Protein AF-D2Z3T3-F1 (afdb_monomer_lite)

Organism: NCBI:txid469381

Radius of gyration: 17.33 Å; chains: 1; bounding box: 41×31×50 Å

Secondary structure (DSSP, 8-state):
--HHHHHHHHHHHHHHHSTTHHHHHTTSSPPPPHHHHHHHHHHHHHHHHT-S--TT--------HHHHHHHHHHHHHHHHHHHHH-HHHHHHHHHHHHHHTHHHHHHHHHHHHH--SS--BTTB-HHHHHHHHHTS-HHHHHHHHHHHHHHHHHHHHH-HHHHT--

Structure (mmCIF, N/CA/C/O backbone):
data_AF-D2Z3T3-F1
#
_entry.id   AF-D2Z3T3-F1
#
loop_
_atom_site.group_PDB
_atom_site.id
_atom_site.type_symbol
_atom_site.label_atom_id
_atom_site.label_alt_id
_atom_site.label_comp_id
_atom_site.label_asym_id
_atom_site.label_entity_id
_atom_site.label_seq_id
_atom_site.pdbx_PDB_ins_code
_atom_site.Cartn_x
_atom_site.Cartn_y
_atom_site.Cartn_z
_atom_site.occupancy
_atom_site.B_iso_or_equiv
_atom_site.auth_seq_id
_atom_site.auth_comp_id
_atom_site.auth_asym_id
_atom_site.auth_atom_id
_atom_site.pdbx_PDB_model_num
ATOM 1 N N . MET A 1 1 ? -1.371 15.552 -8.470 1.00 63.34 1 MET A N 1
ATOM 2 C CA . MET A 1 1 ? -1.087 14.408 -7.585 1.00 63.34 1 MET A CA 1
ATOM 3 C C . MET A 1 1 ? 0.366 14.506 -7.157 1.00 63.34 1 MET A C 1
ATOM 5 O O . MET A 1 1 ? 1.229 14.479 -8.038 1.00 63.34 1 MET A O 1
ATOM 9 N N . ASP A 1 2 ? 0.609 14.723 -5.861 1.00 87.56 2 ASP A N 1
ATOM 10 C CA . ASP A 1 2 ? 1.958 14.786 -5.263 1.00 87.56 2 ASP A CA 1
ATOM 11 C C . ASP A 1 2 ? 2.680 13.436 -5.441 1.00 87.56 2 ASP A C 1
ATOM 13 O O . ASP A 1 2 ? 2.047 12.396 -5.616 1.00 87.56 2 ASP A O 1
ATOM 17 N N . GLN A 1 3 ? 4.011 13.433 -5.389 1.00 88.50 3 GLN A N 1
ATOM 18 C CA . GLN A 1 3 ? 4.831 12.218 -5.477 1.00 88.50 3 GLN A CA 1
ATOM 19 C C . GLN A 1 3 ? 4.478 11.208 -4.378 1.00 88.50 3 GLN A C 1
ATOM 21 O O . GLN A 1 3 ? 4.449 10.008 -4.630 1.00 88.50 3 GLN A O 1
ATOM 26 N N . VAL A 1 4 ? 4.122 11.693 -3.185 1.00 90.88 4 VAL A N 1
ATOM 27 C CA . VAL A 1 4 ? 3.628 10.850 -2.087 1.00 90.88 4 VAL A CA 1
ATOM 28 C C . VAL A 1 4 ? 2.343 10.126 -2.475 1.00 90.88 4 VAL A C 1
ATOM 30 O O . VAL A 1 4 ? 2.242 8.922 -2.287 1.00 90.88 4 VAL A O 1
ATOM 33 N N . GLU A 1 5 ? 1.370 10.838 -3.041 1.00 90.31 5 GLU A N 1
ATOM 34 C CA . GLU A 1 5 ? 0.091 10.247 -3.451 1.00 90.31 5 GLU A CA 1
ATOM 35 C C . GLU A 1 5 ? 0.287 9.233 -4.585 1.00 90.31 5 GLU A C 1
ATOM 37 O O . GLU A 1 5 ? -0.362 8.188 -4.604 1.00 90.31 5 GLU A O 1
ATOM 42 N N . ARG A 1 6 ? 1.215 9.514 -5.512 1.00 90.19 6 ARG A N 1
ATOM 43 C CA . ARG A 1 6 ? 1.593 8.583 -6.585 1.00 90.19 6 ARG A CA 1
ATOM 44 C C . ARG A 1 6 ? 2.186 7.293 -6.023 1.00 90.19 6 ARG A C 1
ATOM 46 O O . ARG A 1 6 ? 1.742 6.214 -6.405 1.00 90.19 6 ARG A O 1
ATOM 53 N N . LEU A 1 7 ? 3.136 7.398 -5.092 1.00 93.25 7 LEU A N 1
ATOM 54 C CA . LEU A 1 7 ? 3.765 6.233 -4.471 1.00 93.25 7 LEU A CA 1
ATOM 55 C C . LEU A 1 7 ? 2.774 5.442 -3.614 1.00 93.25 7 LEU A C 1
ATOM 57 O O . LEU A 1 7 ? 2.719 4.221 -3.713 1.00 93.25 7 LEU A O 1
ATOM 61 N N . ALA A 1 8 ? 1.949 6.128 -2.824 1.00 93.50 8 ALA A N 1
ATOM 62 C CA . ALA A 1 8 ? 0.906 5.490 -2.027 1.00 93.50 8 ALA A CA 1
ATOM 63 C C . ALA A 1 8 ? -0.068 4.708 -2.914 1.00 93.50 8 ALA A C 1
ATOM 65 O O . ALA A 1 8 ? -0.432 3.581 -2.591 1.00 93.50 8 ALA A O 1
ATOM 66 N N . ARG A 1 9 ? -0.429 5.265 -4.076 1.00 90.56 9 ARG A N 1
ATOM 67 C CA . ARG A 1 9 ? -1.265 4.578 -5.060 1.00 90.56 9 ARG A CA 1
ATOM 68 C C . ARG A 1 9 ? -0.568 3.365 -5.678 1.00 90.56 9 ARG A C 1
ATOM 70 O O . ARG A 1 9 ? -1.230 2.357 -5.896 1.00 90.56 9 ARG A O 1
ATOM 77 N N . ALA A 1 10 ? 0.733 3.440 -5.953 1.00 91.50 10 ALA A N 1
ATOM 78 C CA . ALA A 1 10 ? 1.501 2.292 -6.437 1.00 91.50 10 ALA A CA 1
ATOM 79 C C . ALA A 1 10 ? 1.546 1.162 -5.392 1.00 91.50 10 ALA A C 1
ATOM 81 O O . ALA A 1 10 ? 1.274 0.011 -5.724 1.00 91.50 10 ALA A O 1
ATOM 82 N N . ILE A 1 11 ? 1.793 1.501 -4.121 1.00 93.88 11 ILE A N 1
ATOM 83 C CA . ILE A 1 11 ? 1.743 0.561 -2.989 1.00 93.88 11 ILE A CA 1
ATOM 84 C C . ILE A 1 11 ? 0.346 -0.052 -2.860 1.00 93.88 11 ILE A C 1
ATOM 86 O O . ILE A 1 11 ? 0.218 -1.259 -2.680 1.00 93.88 11 ILE A O 1
ATOM 90 N N . ASP A 1 12 ? -0.703 0.755 -2.999 1.00 91.00 12 ASP A N 1
ATOM 91 C CA . ASP A 1 12 ? -2.086 0.283 -2.955 1.00 91.00 12 ASP A CA 1
ATOM 92 C C . ASP A 1 12 ? -2.406 -0.734 -4.044 1.00 91.00 12 ASP A C 1
ATOM 94 O O . ASP A 1 12 ? -3.021 -1.767 -3.787 1.00 91.00 12 ASP A O 1
ATOM 98 N N . ILE A 1 13 ? -1.982 -0.438 -5.269 1.00 88.62 13 ILE A N 1
ATOM 99 C CA . ILE A 1 13 ? -2.167 -1.330 -6.409 1.00 88.62 13 IL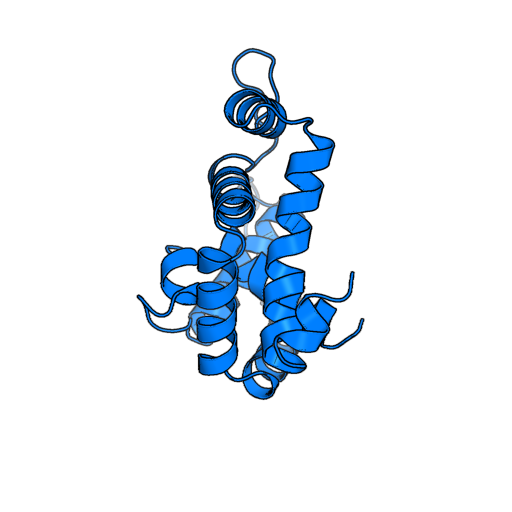E A CA 1
ATOM 100 C C . ILE A 1 13 ? -1.391 -2.635 -6.186 1.00 88.62 13 ILE A C 1
ATOM 102 O O . ILE A 1 13 ? -1.932 -3.713 -6.435 1.00 88.62 13 ILE A O 1
ATOM 106 N N . LEU A 1 14 ? -0.167 -2.551 -5.660 1.00 91.12 14 LEU A N 1
ATOM 107 C CA . LEU A 1 14 ? 0.629 -3.723 -5.311 1.00 91.12 14 LEU A CA 1
ATOM 108 C C . LEU A 1 14 ? -0.110 -4.620 -4.311 1.00 91.12 14 LEU A C 1
ATOM 110 O O . LEU A 1 14 ? -0.288 -5.804 -4.578 1.00 91.12 14 LEU A O 1
ATOM 114 N N . VAL A 1 15 ? -0.576 -4.073 -3.184 1.00 91.19 15 VAL A N 1
ATOM 115 C CA . VAL A 1 15 ? -1.211 -4.890 -2.132 1.00 91.19 15 VAL A CA 1
ATOM 116 C C . VAL A 1 15 ? -2.542 -5.496 -2.541 1.00 91.19 15 VAL A C 1
ATOM 118 O O . VAL A 1 15 ? -2.926 -6.533 -2.007 1.00 91.19 15 VAL A O 1
ATOM 121 N N . GLU A 1 16 ? -3.246 -4.867 -3.477 1.00 86.12 16 GLU A N 1
ATOM 122 C CA . GLU A 1 16 ? -4.561 -5.324 -3.914 1.00 86.12 16 GLU A CA 1
ATOM 123 C C . GLU A 1 16 ? -4.485 -6.408 -5.000 1.00 86.12 16 GLU A C 1
ATOM 125 O O . GLU A 1 16 ? -5.336 -7.297 -5.024 1.00 86.12 16 GLU A O 1
ATOM 130 N N . TYR A 1 17 ? -3.472 -6.369 -5.873 1.00 85.00 17 TYR A N 1
ATOM 131 C CA . TYR A 1 17 ? -3.423 -7.227 -7.066 1.00 85.00 17 TYR A CA 1
ATOM 132 C C . TYR A 1 17 ? -2.203 -8.155 -7.145 1.00 85.00 17 TYR A C 1
ATOM 134 O O . TYR A 1 17 ? -2.241 -9.110 -7.931 1.00 85.00 17 TYR A O 1
ATOM 142 N N . TYR A 1 18 ? -1.148 -7.928 -6.354 1.00 87.56 18 TYR A N 1
ATOM 143 C CA . TYR A 1 18 ? 0.049 -8.769 -6.380 1.00 87.56 18 TYR A CA 1
ATOM 144 C C . TYR A 1 18 ? 0.001 -9.895 -5.336 1.00 87.56 18 TYR A C 1
ATOM 146 O O . TYR A 1 18 ? -0.256 -9.643 -4.151 1.00 87.56 18 TYR A O 1
ATOM 154 N N . PRO A 1 19 ? 0.277 -11.153 -5.730 1.00 82.69 19 PRO A N 1
ATOM 155 C CA . PRO A 1 19 ? 0.462 -12.237 -4.776 1.00 82.69 19 PRO A CA 1
ATOM 156 C C . PRO A 1 19 ? 1.584 -11.908 -3.785 1.00 82.69 19 PRO A C 1
ATOM 158 O O . PRO A 1 19 ? 2.618 -11.373 -4.159 1.00 82.69 19 PRO A O 1
ATOM 161 N N . CYS A 1 20 ? 1.398 -12.239 -2.506 1.00 87.81 20 CYS A N 1
ATOM 162 C CA . CYS A 1 20 ? 2.430 -12.053 -1.475 1.00 87.81 20 CYS A CA 1
ATOM 163 C C . CYS A 1 20 ? 2.922 -10.600 -1.295 1.00 87.81 20 CYS A C 1
ATOM 165 O O . CYS A 1 20 ? 3.996 -10.383 -0.734 1.00 87.81 20 CYS A O 1
ATOM 167 N N . ALA A 1 21 ? 2.129 -9.600 -1.695 1.00 91.06 21 ALA A N 1
ATOM 168 C CA . ALA A 1 21 ? 2.506 -8.188 -1.634 1.00 91.06 21 ALA A CA 1
ATOM 169 C C . ALA A 1 21 ? 3.022 -7.714 -0.264 1.00 91.06 21 ALA A C 1
ATOM 171 O O . ALA A 1 21 ? 3.913 -6.873 -0.203 1.00 91.06 21 ALA A O 1
ATOM 172 N N . PHE A 1 22 ? 2.509 -8.259 0.846 1.00 93.62 22 PHE A N 1
ATOM 173 C CA . PHE A 1 22 ? 3.016 -7.914 2.178 1.00 93.62 22 PHE A CA 1
ATOM 174 C C . PHE A 1 22 ? 4.450 -8.389 2.404 1.00 93.62 22 PHE A C 1
ATOM 176 O O . PHE A 1 22 ? 5.245 -7.638 2.955 1.00 93.62 22 PHE A O 1
ATOM 183 N N . SER A 1 23 ? 4.798 -9.597 1.960 1.00 93.69 23 SER A N 1
ATOM 184 C CA . SER A 1 23 ? 6.170 -10.105 2.062 1.00 93.69 23 SER A CA 1
ATOM 185 C C . SER A 1 23 ? 7.122 -9.277 1.204 1.00 93.69 23 SER A C 1
ATOM 187 O O . SER A 1 23 ? 8.218 -8.946 1.643 1.00 93.69 23 SER A O 1
ATOM 189 N N . VAL A 1 24 ? 6.672 -8.845 0.028 1.00 94.94 24 VAL A N 1
ATOM 190 C CA . VAL A 1 24 ? 7.421 -7.943 -0.857 1.00 94.94 24 VAL A CA 1
ATOM 191 C C . VAL A 1 24 ? 7.637 -6.569 -0.217 1.00 94.94 24 VAL A C 1
ATOM 193 O O . VAL A 1 24 ? 8.768 -6.091 -0.150 1.00 94.94 24 VAL A O 1
ATOM 196 N N . LEU A 1 25 ? 6.585 -5.960 0.345 1.00 94.81 25 LEU A N 1
ATOM 197 C CA . LEU A 1 25 ? 6.691 -4.690 1.074 1.00 94.81 25 LEU A CA 1
ATOM 198 C C . LEU A 1 25 ? 7.599 -4.785 2.301 1.00 94.81 25 LEU A C 1
ATOM 200 O O . LEU A 1 25 ? 8.250 -3.811 2.653 1.00 94.81 25 LEU A O 1
ATOM 204 N N . LEU A 1 26 ? 7.656 -5.941 2.958 1.00 96.25 26 LEU A N 1
ATOM 205 C CA . LEU A 1 26 ? 8.512 -6.162 4.123 1.00 96.25 26 LEU A CA 1
ATOM 206 C C . LEU A 1 26 ? 9.934 -6.612 3.752 1.00 96.25 26 LEU A C 1
ATOM 208 O O . LEU A 1 26 ? 10.755 -6.831 4.649 1.00 96.25 26 LEU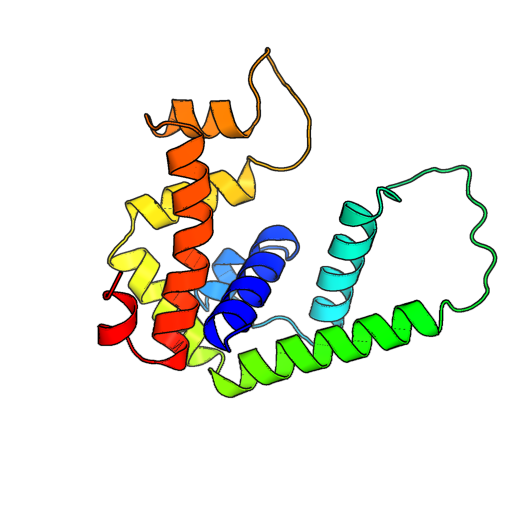 A O 1
ATOM 212 N N . GLY A 1 27 ? 10.249 -6.729 2.458 1.00 94.12 27 GLY A N 1
ATOM 213 C CA . GLY A 1 27 ? 11.548 -7.191 1.965 1.00 94.12 27 GLY A CA 1
ATOM 214 C C . GLY A 1 27 ? 11.852 -8.649 2.315 1.00 94.12 27 GLY A C 1
ATOM 215 O O . GLY A 1 27 ? 13.014 -9.023 2.429 1.00 94.12 27 GLY A O 1
ATOM 216 N N . GLU A 1 28 ? 10.815 -9.449 2.556 1.00 95.00 28 GLU A N 1
ATOM 217 C CA . GLU A 1 28 ? 10.879 -10.906 2.724 1.00 95.00 28 GLU A CA 1
ATOM 218 C C . GLU A 1 28 ? 10.845 -11.624 1.361 1.00 95.00 28 GLU A C 1
ATOM 220 O O . GLU A 1 28 ? 11.198 -12.797 1.268 1.00 95.00 28 GLU A O 1
ATOM 225 N N . ALA A 1 29 ? 10.419 -10.916 0.310 1.00 93.44 29 ALA A N 1
ATOM 226 C CA . ALA A 1 29 ? 10.421 -11.347 -1.082 1.00 93.44 29 ALA A CA 1
ATOM 227 C C . ALA A 1 29 ? 10.952 -10.222 -1.988 1.00 93.44 29 ALA A C 1
ATOM 229 O O . ALA A 1 29 ? 10.988 -9.055 -1.588 1.00 93.44 29 ALA A O 1
ATOM 230 N N . GLU A 1 30 ? 11.373 -10.583 -3.200 1.00 91.81 30 GLU A N 1
ATOM 231 C CA . GLU A 1 30 ? 11.914 -9.639 -4.182 1.00 91.81 30 GLU A CA 1
ATOM 232 C C . GLU A 1 30 ? 10.845 -8.648 -4.689 1.00 91.81 30 GLU A C 1
ATOM 234 O O . GLU A 1 30 ? 9.653 -8.976 -4.697 1.00 91.81 30 GLU A O 1
ATOM 239 N N . PRO A 1 31 ? 11.242 -7.419 -5.083 1.00 91.75 31 PRO A N 1
ATOM 240 C CA . PRO A 1 31 ? 10.337 -6.482 -5.746 1.00 91.75 31 PRO A CA 1
ATOM 241 C C . PRO A 1 31 ? 9.760 -7.087 -7.034 1.00 91.75 31 PRO A C 1
ATOM 243 O O . PRO A 1 31 ? 10.466 -7.846 -7.698 1.00 91.75 31 PRO A O 1
ATOM 246 N N . PRO A 1 32 ? 8.528 -6.717 -7.437 1.00 90.50 32 PRO A N 1
ATOM 247 C CA . PRO A 1 32 ? 7.967 -7.205 -8.686 1.00 90.50 32 PRO A CA 1
ATOM 248 C C . PRO A 1 32 ? 8.781 -6.692 -9.871 1.00 90.50 32 PRO A C 1
ATOM 250 O O . PRO A 1 32 ? 9.195 -5.527 -9.908 1.00 90.50 32 PRO A O 1
ATOM 253 N N . THR A 1 33 ? 8.966 -7.569 -10.842 1.00 90.31 33 THR A N 1
ATOM 254 C CA . THR A 1 33 ? 9.541 -7.274 -12.153 1.00 90.31 33 THR A CA 1
ATOM 255 C C . THR A 1 33 ? 8.599 -6.404 -12.990 1.00 90.31 33 THR A C 1
ATOM 257 O O . THR A 1 33 ? 7.411 -6.264 -12.686 1.00 90.31 33 THR A O 1
ATOM 260 N N . ASP A 1 34 ? 9.114 -5.817 -14.072 1.00 85.69 34 ASP A N 1
ATOM 261 C CA . ASP A 1 34 ? 8.309 -4.992 -14.984 1.00 85.69 34 ASP A CA 1
ATOM 262 C C . ASP A 1 34 ? 7.126 -5.788 -15.573 1.00 85.69 34 ASP A C 1
ATOM 264 O O . ASP A 1 34 ? 6.003 -5.281 -15.623 1.00 85.69 34 ASP A O 1
ATOM 268 N N . ASP A 1 35 ? 7.344 -7.059 -15.928 1.00 85.19 35 ASP A N 1
ATOM 269 C CA . ASP A 1 35 ? 6.297 -7.954 -16.438 1.00 85.19 35 ASP A CA 1
ATOM 270 C C . ASP A 1 35 ? 5.202 -8.203 -15.387 1.00 85.19 35 ASP A C 1
ATOM 272 O O . ASP A 1 35 ? 4.005 -8.141 -15.682 1.00 85.19 35 ASP A O 1
ATOM 276 N N . GLU A 1 36 ? 5.592 -8.399 -14.127 1.00 88.50 36 GLU A N 1
ATOM 277 C CA . GLU A 1 36 ? 4.649 -8.564 -13.020 1.00 88.50 36 GLU A CA 1
ATOM 278 C C . GLU A 1 36 ? 3.849 -7.282 -12.758 1.00 88.50 36 GLU A C 1
ATOM 280 O O . GLU A 1 36 ? 2.644 -7.345 -12.504 1.00 88.50 36 GLU A O 1
ATOM 285 N N . TRP A 1 37 ? 4.462 -6.103 -12.885 1.00 87.94 37 TRP A N 1
ATOM 286 C CA . TRP A 1 37 ? 3.734 -4.835 -12.817 1.00 87.94 37 TRP A CA 1
ATOM 287 C C . TRP A 1 37 ? 2.717 -4.674 -13.947 1.00 87.94 37 TRP A C 1
ATOM 289 O O . TRP A 1 37 ? 1.598 -4.207 -13.699 1.00 87.94 37 TRP A O 1
ATOM 299 N N . ILE A 1 38 ? 3.050 -5.097 -15.166 1.00 84.50 38 ILE A N 1
ATOM 300 C CA . ILE A 1 38 ? 2.103 -5.113 -16.289 1.00 84.50 38 ILE A CA 1
ATOM 301 C C . ILE A 1 38 ? 0.918 -6.033 -15.970 1.00 84.50 38 ILE A C 1
ATOM 303 O O . ILE A 1 38 ? -0.239 -5.647 -16.188 1.00 84.50 38 ILE A O 1
ATOM 307 N N . GLU A 1 39 ? 1.164 -7.211 -15.393 1.00 84.44 39 GLU A N 1
ATOM 308 C CA . GLU A 1 39 ? 0.094 -8.115 -14.963 1.00 84.44 39 GLU A CA 1
ATOM 309 C C . GLU A 1 39 ? -0.804 -7.492 -13.887 1.00 84.44 39 GLU A C 1
ATOM 311 O O . GLU A 1 39 ? -2.032 -7.516 -14.020 1.00 84.44 39 GLU A O 1
ATOM 316 N N . ILE A 1 40 ? -0.214 -6.905 -12.841 1.00 85.38 40 ILE A N 1
ATOM 317 C CA . ILE A 1 40 ? -0.926 -6.199 -11.762 1.00 85.38 40 ILE A CA 1
ATOM 318 C C . ILE A 1 40 ? -1.857 -5.133 -12.361 1.00 85.38 40 ILE A C 1
ATOM 320 O O . ILE A 1 40 ? -3.051 -5.074 -12.044 1.00 85.38 40 ILE A O 1
ATOM 324 N N . MET A 1 41 ? -1.329 -4.306 -13.264 1.00 83.44 41 MET A N 1
ATOM 325 C CA . MET A 1 41 ? -2.073 -3.215 -13.898 1.00 83.44 41 MET A CA 1
ATOM 326 C C . MET A 1 41 ? -3.174 -3.732 -14.829 1.00 83.44 41 MET A C 1
ATOM 328 O O . MET A 1 41 ? -4.271 -3.161 -14.875 1.00 83.44 41 MET A O 1
ATOM 332 N N . THR A 1 42 ? -2.928 -4.844 -15.519 1.00 80.94 42 THR A N 1
ATOM 333 C CA . THR A 1 42 ? -3.919 -5.519 -16.366 1.00 80.94 42 THR A CA 1
ATOM 334 C C . THR A 1 42 ? -5.069 -6.086 -15.537 1.00 80.94 42 THR A C 1
ATOM 336 O O . THR A 1 42 ? -6.233 -5.807 -15.839 1.00 80.94 42 THR A O 1
ATOM 339 N N . ARG A 1 43 ? -4.777 -6.797 -14.439 1.00 78.31 43 ARG A N 1
ATOM 340 C CA . ARG A 1 43 ? -5.799 -7.325 -13.513 1.00 78.31 43 ARG A CA 1
ATOM 341 C C . ARG A 1 43 ? -6.658 -6.205 -12.936 1.00 78.31 43 ARG A C 1
ATOM 343 O O . ARG A 1 43 ? -7.885 -6.309 -12.928 1.00 78.31 43 ARG A O 1
ATOM 350 N N . ARG A 1 44 ? -6.031 -5.095 -12.536 1.00 79.06 44 ARG A N 1
ATOM 351 C CA . ARG A 1 44 ? -6.738 -3.892 -12.082 1.00 79.06 44 ARG A CA 1
ATOM 352 C C . ARG A 1 44 ? -7.674 -3.334 -13.154 1.00 79.06 44 ARG A C 1
ATOM 354 O O . ARG A 1 44 ? -8.814 -2.997 -12.841 1.00 79.06 44 ARG A O 1
ATOM 361 N N . ARG A 1 45 ? -7.221 -3.226 -14.410 1.00 75.62 45 ARG A N 1
ATOM 362 C CA . ARG A 1 45 ? -8.052 -2.737 -15.527 1.00 75.62 45 ARG A CA 1
ATOM 363 C C . ARG A 1 45 ? -9.284 -3.620 -15.719 1.00 75.62 45 ARG A C 1
ATOM 365 O O . ARG A 1 45 ? -10.381 -3.074 -15.774 1.00 75.62 45 ARG A O 1
ATOM 372 N N . LEU A 1 46 ? -9.110 -4.942 -15.762 1.00 70.06 46 LEU A N 1
ATOM 373 C CA . LEU A 1 46 ? -10.208 -5.906 -15.922 1.00 70.06 46 LEU A CA 1
ATOM 374 C C . LEU A 1 46 ? -11.216 -5.835 -14.766 1.00 70.06 46 LEU A C 1
ATOM 376 O O . LEU A 1 46 ? -12.425 -5.875 -14.992 1.00 70.06 46 LEU A O 1
ATOM 380 N N . TYR A 1 47 ? -10.731 -5.668 -13.533 1.00 66.88 47 TYR A N 1
ATOM 381 C CA . TYR A 1 47 ? -11.593 -5.507 -12.362 1.00 66.88 47 TYR A CA 1
ATOM 382 C C . TYR A 1 47 ? -12.407 -4.203 -12.409 1.00 66.88 47 TYR A C 1
ATOM 384 O O . TYR A 1 47 ? -13.604 -4.204 -12.121 1.00 66.88 47 TYR A O 1
ATOM 392 N N . VAL A 1 48 ? -11.785 -3.086 -12.807 1.00 67.19 48 VAL A N 1
ATOM 393 C CA . VAL A 1 48 ? -12.439 -1.765 -12.881 1.00 67.19 48 VAL A CA 1
ATOM 394 C C . VAL A 1 48 ? -13.420 -1.666 -14.050 1.00 67.19 48 VAL A C 1
ATOM 396 O O . VAL A 1 48 ? -14.477 -1.057 -13.897 1.00 67.19 48 VAL A O 1
ATOM 399 N N . SER A 1 49 ? -13.104 -2.255 -15.205 1.00 62.03 49 SER A N 1
ATOM 400 C CA . SER A 1 49 ? -13.992 -2.237 -16.374 1.00 62.03 49 SER A CA 1
ATOM 401 C C . SER A 1 49 ? -15.202 -3.161 -16.227 1.00 62.03 49 SER A C 1
ATOM 403 O O . SER A 1 49 ? -16.115 -3.092 -17.045 1.00 62.03 49 SER A O 1
ATOM 405 N N . GLY A 1 50 ? -15.228 -4.027 -15.206 1.00 54.75 50 GLY A N 1
ATOM 406 C CA . GLY A 1 50 ? -16.271 -5.039 -15.045 1.00 54.75 50 GLY A CA 1
ATOM 407 C C . GLY A 1 50 ? -16.229 -6.130 -16.119 1.00 54.75 50 GLY A C 1
ATOM 408 O O . GLY A 1 50 ? -17.123 -6.967 -16.151 1.00 54.75 50 GLY A O 1
ATOM 409 N N . ALA A 1 51 ? -15.187 -6.158 -16.957 1.00 53.19 51 ALA A N 1
ATOM 410 C CA . ALA A 1 51 ? -14.958 -7.170 -17.988 1.00 53.19 51 ALA A CA 1
ATOM 411 C C . ALA A 1 51 ? -14.353 -8.464 -17.410 1.00 53.19 51 ALA A C 1
ATOM 413 O O . ALA A 1 51 ? -13.615 -9.180 -18.086 1.00 53.19 51 ALA A O 1
ATOM 414 N N . ALA A 1 52 ? -14.628 -8.744 -16.135 1.00 46.03 52 ALA A N 1
ATOM 415 C CA . ALA A 1 52 ? -14.328 -10.025 -15.528 1.00 46.03 52 ALA A CA 1
ATOM 416 C C . ALA A 1 52 ? -15.312 -11.054 -16.105 1.00 46.03 52 ALA A C 1
ATOM 418 O O . ALA A 1 52 ? -16.449 -11.146 -15.656 1.00 46.03 52 ALA A O 1
ATOM 419 N N . GLU A 1 53 ? -14.850 -11.769 -17.131 1.00 45.12 53 GLU A N 1
ATOM 420 C CA . GLU A 1 53 ? -15.434 -13.005 -17.663 1.00 45.12 53 GLU A CA 1
ATOM 421 C C . GLU A 1 53 ? -16.920 -12.912 -18.062 1.00 45.12 53 GLU A C 1
ATOM 423 O O . GLU A 1 53 ? -17.794 -13.499 -17.429 1.00 45.12 53 GLU A O 1
ATOM 428 N N . ASP A 1 54 ? -17.204 -12.243 -19.185 1.00 40.62 54 ASP A N 1
ATOM 429 C CA . ASP A 1 54 ? -18.332 -12.657 -20.026 1.00 40.62 54 ASP A CA 1
ATOM 430 C C . ASP A 1 54 ? -17.814 -13.731 -21.006 1.00 40.62 54 ASP A C 1
ATOM 432 O O . ASP A 1 54 ? -17.084 -13.395 -21.946 1.00 40.62 54 ASP A O 1
ATOM 436 N N . PRO A 1 55 ? -18.132 -15.027 -20.812 1.00 43.88 55 PRO A N 1
ATOM 437 C CA . PRO A 1 55 ? -17.674 -16.104 -21.692 1.00 43.88 55 PRO A CA 1
ATOM 438 C C . PRO A 1 55 ? -18.249 -16.022 -23.123 1.00 43.88 55 PRO A C 1
ATOM 440 O O . PRO A 1 55 ? -17.923 -16.871 -23.954 1.00 43.88 55 PRO A O 1
ATOM 443 N N . GLY A 1 56 ? -19.097 -15.032 -23.432 1.00 41.91 56 GLY A N 1
ATOM 444 C CA . GLY A 1 56 ? -19.695 -14.818 -24.751 1.00 41.91 56 GLY A CA 1
ATOM 445 C C . GLY A 1 56 ? -18.990 -13.800 -25.656 1.00 41.91 56 GLY A C 1
ATOM 446 O O . GLY A 1 56 ? -19.319 -13.733 -26.844 1.00 41.91 56 GLY A O 1
ATOM 447 N N . VAL A 1 57 ? -18.028 -13.015 -25.159 1.00 41.16 57 VAL A N 1
ATOM 448 C CA . VAL A 1 57 ? -17.369 -11.991 -25.987 1.00 41.16 57 VAL A CA 1
ATOM 449 C C . VAL A 1 57 ? -16.210 -12.622 -26.753 1.00 41.16 57 VAL A C 1
ATOM 451 O O . VAL A 1 57 ? -15.126 -12.856 -26.221 1.00 41.16 57 VAL A O 1
ATOM 454 N N . ARG A 1 58 ? -16.444 -12.904 -28.040 1.00 39.53 58 ARG A N 1
ATOM 455 C CA . ARG A 1 58 ? -15.374 -13.180 -29.005 1.00 39.53 58 ARG A CA 1
ATOM 456 C C . ARG A 1 58 ? -14.371 -12.029 -28.946 1.00 39.53 58 ARG A C 1
ATOM 458 O O . ARG A 1 58 ? -14.703 -10.909 -29.318 1.00 39.53 58 ARG A O 1
ATOM 465 N N . ILE A 1 59 ? -13.162 -12.331 -28.479 1.00 44.28 59 ILE A N 1
ATOM 466 C CA . ILE A 1 59 ? -12.000 -11.454 -28.601 1.00 44.28 59 ILE A CA 1
ATOM 467 C C . ILE A 1 59 ? -11.709 -11.350 -30.097 1.00 44.28 59 ILE A C 1
ATOM 469 O O . ILE A 1 59 ? -11.069 -12.234 -30.673 1.00 44.28 59 ILE A O 1
ATOM 473 N N . ASP A 1 60 ? -12.250 -10.317 -30.737 1.00 39.00 60 ASP A N 1
ATOM 474 C CA . ASP A 1 60 ? -11.782 -9.912 -32.052 1.00 39.00 60 ASP A CA 1
ATOM 475 C C . ASP A 1 60 ? -10.339 -9.436 -31.859 1.00 39.00 60 ASP A C 1
ATOM 477 O O . ASP A 1 60 ? -10.059 -8.554 -31.045 1.00 39.00 60 ASP A O 1
ATOM 481 N N . ARG A 1 61 ? -9.403 -10.146 -32.490 1.00 42.16 61 ARG A N 1
ATOM 482 C CA . ARG A 1 61 ? -7.957 -9.968 -32.320 1.00 42.16 61 ARG A CA 1
ATOM 483 C C . ARG A 1 61 ? -7.477 -8.765 -33.128 1.00 42.16 61 ARG A C 1
ATOM 485 O O . ARG A 1 61 ? -6.677 -8.934 -34.044 1.00 42.16 61 ARG A O 1
ATOM 492 N N . ASP A 1 62 ? -7.939 -7.575 -32.775 1.00 41.56 62 ASP A N 1
ATOM 493 C CA . ASP A 1 62 ? -7.171 -6.367 -33.061 1.00 41.56 62 ASP A CA 1
ATOM 494 C C . ASP A 1 62 ? -6.332 -6.053 -31.816 1.00 41.56 62 ASP A C 1
ATOM 496 O O . ASP A 1 62 ? -6.867 -6.093 -30.700 1.00 41.56 62 ASP A O 1
ATOM 500 N N . PRO A 1 63 ? -5.014 -5.814 -31.931 1.00 45.59 63 PRO A N 1
ATOM 501 C CA . PRO A 1 63 ? -4.237 -5.396 -30.780 1.00 45.59 63 PRO A CA 1
ATOM 502 C C . PRO A 1 63 ? -4.808 -4.054 -30.318 1.00 45.59 63 PRO A C 1
ATOM 504 O O . PRO A 1 63 ? -4.781 -3.078 -31.064 1.00 45.59 63 PRO A O 1
ATOM 507 N N . ASP A 1 64 ? -5.335 -4.006 -29.093 1.00 60.25 64 ASP A N 1
ATOM 508 C CA . ASP A 1 64 ? -5.706 -2.769 -28.398 1.00 60.25 64 ASP A CA 1
ATOM 509 C C . ASP A 1 64 ? -4.422 -1.959 -28.140 1.00 60.25 64 ASP A C 1
ATOM 511 O O . ASP A 1 64 ? -3.888 -1.929 -27.029 1.00 60.25 64 ASP A O 1
ATOM 515 N N . HIS A 1 65 ? -3.860 -1.378 -29.204 1.00 54.19 65 HIS A N 1
ATOM 516 C CA . HIS A 1 65 ? -2.612 -0.622 -29.200 1.00 54.19 65 HIS A CA 1
ATOM 517 C C . HIS A 1 65 ? -2.707 0.569 -28.243 1.00 54.19 65 HIS A C 1
ATOM 519 O O . HIS A 1 65 ? -1.737 0.871 -27.550 1.00 54.19 65 HIS A O 1
ATOM 525 N N . ASP A 1 66 ? -3.892 1.172 -28.129 1.00 56.75 66 ASP A N 1
ATOM 526 C CA . ASP A 1 66 ? -4.182 2.239 -27.174 1.00 56.75 66 ASP A CA 1
ATOM 527 C C . ASP A 1 66 ? -4.183 1.720 -25.730 1.00 56.75 66 ASP A C 1
ATOM 529 O O . ASP A 1 66 ? -3.658 2.370 -24.824 1.00 56.75 66 ASP A O 1
ATOM 533 N N . GLY A 1 67 ? -4.731 0.529 -25.485 1.00 60.50 67 GLY A N 1
ATOM 534 C CA . GLY A 1 67 ? -4.669 -0.140 -24.189 1.00 60.50 67 GLY A CA 1
ATOM 535 C C . GLY A 1 67 ? -3.249 -0.481 -23.751 1.00 60.50 67 GLY A C 1
ATOM 536 O O . GLY A 1 67 ? -2.901 -0.235 -22.596 1.00 60.50 67 GLY A O 1
ATOM 537 N N . ILE A 1 68 ? -2.431 -1.000 -24.668 1.00 60.94 68 ILE A N 1
ATOM 538 C CA . ILE A 1 68 ? -1.019 -1.324 -24.418 1.00 60.94 68 ILE A CA 1
ATOM 539 C C . ILE A 1 68 ? -0.226 -0.041 -24.147 1.00 60.94 68 ILE A C 1
ATOM 541 O O . ILE A 1 68 ? 0.477 0.041 -23.144 1.00 60.94 68 ILE A O 1
ATOM 545 N N . LEU A 1 69 ? -0.401 0.998 -24.970 1.00 60.03 69 LEU A N 1
ATOM 546 C CA . LEU A 1 69 ? 0.273 2.286 -24.791 1.00 60.03 69 LEU A CA 1
ATOM 547 C C . LEU A 1 69 ? -0.072 2.928 -23.439 1.00 60.03 69 LEU A C 1
ATOM 549 O O . LEU A 1 69 ? 0.813 3.395 -22.724 1.00 60.03 69 LEU A O 1
ATOM 553 N N . ASN A 1 70 ? -1.347 2.899 -23.047 1.00 66.69 70 ASN A N 1
ATOM 554 C CA . ASN A 1 70 ? -1.787 3.408 -21.749 1.00 66.69 70 ASN A CA 1
ATOM 555 C C . ASN A 1 70 ? -1.210 2.606 -20.570 1.00 66.69 70 ASN A C 1
ATOM 557 O O . ASN A 1 70 ? -0.938 3.183 -19.516 1.00 66.69 70 ASN A O 1
ATOM 561 N N . GLN A 1 71 ? -1.006 1.294 -20.725 1.00 66.38 71 GLN A N 1
ATOM 562 C CA . GLN A 1 71 ? -0.347 0.467 -19.710 1.00 66.38 71 GLN A CA 1
ATOM 563 C C . GLN A 1 71 ? 1.135 0.802 -19.582 1.00 66.38 71 GLN A C 1
ATOM 565 O O . GLN A 1 71 ? 1.612 0.937 -18.459 1.00 66.38 71 GLN A O 1
ATOM 570 N N . THR A 1 72 ? 1.840 0.997 -20.697 1.00 66.88 72 THR A N 1
ATOM 571 C CA . THR A 1 72 ? 3.250 1.405 -20.688 1.00 66.88 72 THR A CA 1
ATOM 572 C C . THR A 1 72 ? 3.429 2.767 -20.024 1.00 66.88 72 THR A C 1
ATOM 574 O O . THR A 1 72 ? 4.280 2.910 -19.154 1.00 66.88 72 THR A O 1
ATOM 577 N N . ILE A 1 73 ? 2.575 3.746 -20.343 1.00 73.12 73 ILE A N 1
ATOM 578 C CA . ILE A 1 73 ? 2.608 5.070 -19.698 1.00 73.12 73 ILE A CA 1
ATOM 579 C C . ILE A 1 73 ? 2.366 4.941 -18.188 1.00 73.12 73 ILE A C 1
ATOM 581 O O . ILE A 1 73 ? 3.077 5.543 -17.386 1.00 73.12 73 ILE A O 1
ATOM 585 N N . ALA A 1 74 ? 1.380 4.138 -17.783 1.00 72.69 74 ALA A N 1
ATOM 586 C CA . ALA A 1 74 ? 1.083 3.939 -16.370 1.00 72.69 74 ALA A CA 1
ATOM 587 C C . ALA A 1 74 ? 2.204 3.182 -15.631 1.00 72.69 74 ALA A C 1
ATOM 589 O O . ALA A 1 74 ? 2.453 3.462 -14.458 1.00 72.69 74 ALA A O 1
ATOM 590 N N . LEU A 1 75 ? 2.884 2.251 -16.305 1.00 80.00 75 LEU A N 1
ATOM 591 C CA . LEU A 1 75 ? 4.056 1.554 -15.780 1.00 80.00 75 LEU A CA 1
ATOM 592 C C . LEU A 1 75 ? 5.225 2.520 -15.582 1.00 80.00 75 LEU A C 1
ATOM 594 O O . LEU A 1 75 ? 5.800 2.538 -14.498 1.00 80.00 75 LEU A O 1
ATOM 598 N N . ASP A 1 76 ? 5.525 3.365 -16.569 1.00 81.69 76 ASP A N 1
ATOM 599 C CA . ASP A 1 76 ? 6.585 4.374 -16.475 1.00 81.69 76 ASP A CA 1
ATOM 600 C C . ASP A 1 76 ? 6.337 5.348 -15.316 1.00 81.69 76 ASP A C 1
ATOM 602 O O . ASP A 1 76 ? 7.258 5.699 -14.575 1.00 81.69 76 ASP A O 1
ATOM 606 N N . GLU A 1 77 ? 5.083 5.755 -15.094 1.00 81.69 77 GLU A N 1
ATOM 607 C CA . GLU A 1 77 ? 4.725 6.603 -13.954 1.00 81.69 77 GLU A CA 1
ATOM 608 C C . GLU A 1 77 ? 4.941 5.908 -12.601 1.00 81.69 77 GLU A C 1
ATOM 610 O O . GLU A 1 77 ? 5.438 6.537 -11.658 1.00 81.69 77 GLU A O 1
ATOM 615 N N . VAL A 1 78 ? 4.569 4.627 -12.492 1.00 83.94 78 VAL A N 1
ATOM 616 C CA . VAL A 1 78 ? 4.769 3.814 -11.280 1.00 83.94 78 VAL A CA 1
ATOM 617 C C . VAL A 1 78 ? 6.257 3.590 -11.031 1.00 83.94 78 VAL A C 1
ATOM 619 O O . VAL A 1 78 ? 6.746 3.797 -9.918 1.00 83.94 78 VAL A O 1
ATOM 622 N N . ARG A 1 79 ? 7.001 3.244 -12.077 1.00 85.94 79 ARG A N 1
ATOM 623 C CA . ARG A 1 79 ? 8.440 3.025 -12.021 1.00 85.94 79 ARG A CA 1
ATOM 624 C C . ARG A 1 79 ? 9.177 4.286 -11.600 1.00 85.94 79 ARG A C 1
ATOM 626 O O . ARG A 1 79 ? 9.947 4.241 -10.647 1.00 85.94 79 ARG A O 1
ATOM 633 N N . GLY A 1 80 ? 8.882 5.424 -12.224 1.00 88.19 80 GLY A N 1
ATOM 634 C CA . GLY A 1 80 ? 9.553 6.685 -11.915 1.00 88.19 80 GLY A CA 1
ATOM 635 C C . GLY A 1 80 ? 9.390 7.110 -10.453 1.00 88.19 80 GLY A C 1
ATOM 636 O O . GLY A 1 80 ? 10.325 7.648 -9.857 1.00 88.19 80 GLY A O 1
ATOM 637 N N . VAL A 1 81 ? 8.230 6.849 -9.836 1.00 90.75 81 VAL A N 1
ATOM 638 C CA . VAL A 1 81 ? 8.034 7.161 -8.412 1.00 90.75 81 VAL A CA 1
ATOM 639 C C . VAL A 1 81 ? 8.704 6.137 -7.487 1.00 90.75 81 VAL A C 1
ATOM 641 O O . VAL A 1 81 ? 9.269 6.532 -6.464 1.00 90.75 81 VAL A O 1
ATOM 644 N N . ILE A 1 82 ? 8.696 4.850 -7.850 1.00 91.94 82 ILE A N 1
ATOM 645 C CA . ILE A 1 82 ? 9.372 3.790 -7.089 1.00 91.94 82 ILE A CA 1
ATOM 646 C C . ILE A 1 82 ? 10.891 3.982 -7.123 1.00 91.94 82 ILE A C 1
ATOM 648 O O . ILE A 1 82 ? 11.525 3.950 -6.071 1.00 91.94 82 ILE A O 1
ATOM 652 N N . GLU A 1 83 ? 11.475 4.233 -8.295 1.00 91.81 83 GLU A N 1
ATOM 653 C CA . GLU A 1 83 ? 12.912 4.486 -8.454 1.00 91.81 83 GLU A CA 1
ATOM 654 C C . GLU A 1 83 ? 13.351 5.720 -7.663 1.00 91.81 83 GLU A C 1
ATOM 656 O O . GLU A 1 83 ? 14.393 5.701 -7.010 1.00 91.81 83 GLU A O 1
ATOM 661 N N . LYS A 1 84 ? 12.530 6.778 -7.657 1.00 91.44 84 LYS A N 1
ATOM 662 C CA . LYS A 1 84 ? 12.813 8.000 -6.899 1.00 91.44 84 LYS A CA 1
ATOM 663 C C . LYS A 1 84 ? 12.833 7.778 -5.386 1.00 91.44 84 LYS A C 1
ATOM 665 O O . LYS A 1 84 ? 13.652 8.390 -4.706 1.00 91.44 84 LYS A O 1
ATOM 670 N N . ALA A 1 85 ? 11.915 6.972 -4.858 1.00 91.75 85 ALA A N 1
ATOM 671 C CA . ALA A 1 85 ? 11.924 6.608 -3.443 1.00 91.75 85 ALA A CA 1
ATOM 672 C C . ALA A 1 85 ? 13.061 5.628 -3.122 1.00 91.75 85 ALA A C 1
ATOM 674 O O . ALA A 1 85 ? 13.685 5.718 -2.070 1.00 91.75 85 ALA A O 1
ATOM 675 N N . GLY A 1 86 ? 13.338 4.712 -4.049 1.00 92.94 86 GLY A N 1
ATOM 676 C CA . GLY A 1 86 ? 14.207 3.566 -3.846 1.00 92.94 86 GLY A CA 1
ATOM 677 C C . GLY A 1 86 ? 13.473 2.445 -3.110 1.00 92.94 86 GLY A C 1
ATOM 678 O O . GLY A 1 86 ? 12.930 2.637 -2.022 1.00 92.94 86 GLY A O 1
ATOM 679 N N . TRP A 1 87 ? 13.499 1.236 -3.677 1.00 95.06 87 TRP A N 1
ATOM 680 C CA . TRP A 1 87 ? 12.856 0.070 -3.063 1.00 95.06 87 TRP A CA 1
ATOM 681 C C . TRP A 1 87 ? 13.311 -0.211 -1.618 1.00 95.06 87 TRP A C 1
ATOM 683 O O . TRP A 1 87 ? 12.452 -0.449 -0.768 1.00 95.06 87 TRP A O 1
ATOM 693 N N . PRO A 1 88 ? 14.614 -0.110 -1.272 1.00 94.81 88 PRO A N 1
ATOM 694 C CA . PRO A 1 88 ? 15.055 -0.288 0.111 1.00 94.81 88 PRO A CA 1
ATOM 695 C C . PRO A 1 88 ? 14.407 0.698 1.091 1.00 94.81 88 PRO A C 1
ATOM 697 O O . PRO A 1 88 ? 14.064 0.305 2.201 1.00 94.81 88 PRO A O 1
ATOM 700 N N . ALA A 1 89 ? 14.187 1.953 0.684 1.00 94.81 89 ALA A N 1
ATOM 701 C CA . ALA A 1 89 ? 13.526 2.941 1.534 1.00 94.81 89 ALA A CA 1
ATOM 702 C C . ALA A 1 89 ? 12.052 2.582 1.760 1.00 94.81 89 ALA A C 1
ATOM 704 O O . ALA A 1 89 ? 11.573 2.659 2.884 1.00 94.81 89 ALA A O 1
ATOM 705 N N . ILE A 1 90 ? 11.353 2.112 0.721 1.00 96.12 90 ILE A N 1
ATOM 706 C CA . ILE A 1 90 ? 9.967 1.628 0.835 1.00 96.12 90 ILE A CA 1
ATOM 707 C C . ILE A 1 90 ? 9.880 0.466 1.831 1.00 96.12 90 ILE A C 1
ATOM 709 O O . ILE A 1 90 ? 8.987 0.456 2.681 1.00 96.12 90 ILE A O 1
ATOM 713 N N . VAL A 1 91 ? 10.815 -0.486 1.754 1.00 96.88 91 VAL A N 1
ATOM 714 C CA . VAL A 1 91 ? 10.877 -1.641 2.661 1.00 96.88 91 VAL A CA 1
ATOM 715 C C . VAL A 1 91 ? 11.129 -1.213 4.103 1.00 96.88 91 VAL A C 1
ATOM 717 O O . VAL A 1 91 ? 10.405 -1.634 5.007 1.00 96.88 91 VAL A O 1
ATOM 720 N N . GLU A 1 92 ? 12.130 -0.366 4.334 1.00 95.44 92 GLU A N 1
ATOM 721 C CA . GLU A 1 92 ? 12.434 0.130 5.679 1.00 95.44 92 GLU A CA 1
ATOM 722 C C . GLU A 1 92 ? 11.261 0.922 6.261 1.00 95.44 92 GLU A C 1
ATOM 724 O O . GLU A 1 92 ? 10.881 0.706 7.413 1.00 95.44 92 GLU A O 1
ATOM 729 N N . SER A 1 93 ? 10.595 1.735 5.443 1.00 95.00 93 SER A N 1
ATOM 730 C CA . SER A 1 93 ? 9.380 2.437 5.841 1.00 95.00 93 SER A CA 1
ATOM 731 C C . SER A 1 93 ? 8.240 1.487 6.189 1.00 95.00 93 SER A C 1
ATOM 733 O O . SER A 1 93 ? 7.609 1.637 7.234 1.00 95.00 93 SER A O 1
ATOM 735 N N . ALA A 1 94 ? 7.982 0.462 5.377 1.00 95.94 94 ALA A N 1
ATOM 736 C CA . ALA A 1 94 ? 6.957 -0.536 5.679 1.00 95.94 94 ALA A CA 1
ATOM 737 C C . ALA A 1 94 ? 7.252 -1.284 6.991 1.00 95.94 94 ALA A C 1
ATOM 739 O O . ALA A 1 94 ? 6.343 -1.496 7.798 1.00 95.94 94 ALA A O 1
ATOM 740 N N . ARG A 1 95 ? 8.518 -1.629 7.252 1.00 96.06 95 ARG A N 1
ATOM 741 C CA . ARG A 1 95 ? 8.955 -2.252 8.514 1.00 96.06 95 ARG A CA 1
ATOM 742 C C . ARG A 1 95 ? 8.782 -1.321 9.707 1.00 96.06 95 ARG A C 1
ATOM 744 O O . ARG A 1 95 ? 8.278 -1.757 10.746 1.00 96.06 95 ARG A O 1
ATOM 751 N N . ALA A 1 96 ? 9.156 -0.052 9.565 1.00 93.38 96 ALA A N 1
ATOM 752 C CA . ALA A 1 96 ? 8.961 0.956 10.597 1.00 93.38 96 ALA A CA 1
ATOM 753 C C . ALA A 1 96 ? 7.470 1.118 10.916 1.00 93.38 96 ALA A C 1
ATOM 755 O O . ALA A 1 96 ? 7.082 1.038 12.080 1.00 93.38 96 ALA A O 1
ATOM 756 N N . ILE A 1 97 ? 6.614 1.240 9.900 1.00 93.81 97 ILE A N 1
ATOM 757 C CA . ILE A 1 97 ? 5.163 1.340 10.089 1.00 93.81 97 ILE A CA 1
ATOM 758 C C . ILE A 1 97 ? 4.587 0.082 10.745 1.00 93.81 97 ILE A C 1
ATOM 760 O O . ILE A 1 97 ? 3.859 0.205 11.726 1.00 93.81 97 ILE A O 1
ATOM 764 N N . LYS A 1 98 ? 4.964 -1.122 10.300 1.00 94.94 98 LYS A N 1
ATOM 765 C CA . LYS A 1 98 ? 4.561 -2.380 10.957 1.00 94.94 98 LYS A CA 1
ATOM 766 C C . LYS A 1 98 ? 4.972 -2.422 12.433 1.00 94.94 98 LYS A C 1
ATOM 768 O O . LYS A 1 98 ? 4.248 -2.980 13.250 1.00 94.94 98 LYS A O 1
ATOM 773 N N . THR A 1 99 ? 6.123 -1.845 12.774 1.00 94.62 99 THR A N 1
ATOM 774 C CA . THR A 1 99 ? 6.661 -1.853 14.142 1.00 94.62 99 THR A CA 1
ATOM 775 C C . THR A 1 99 ? 5.985 -0.810 15.034 1.00 94.62 99 THR A C 1
ATOM 777 O O . THR A 1 99 ? 5.560 -1.134 16.140 1.00 94.62 99 THR A O 1
ATOM 780 N N . PHE A 1 100 ? 5.866 0.436 14.571 1.00 93.00 100 PHE A N 1
ATOM 781 C CA . PHE A 1 100 ? 5.335 1.549 15.367 1.00 93.00 100 PHE A CA 1
ATOM 782 C C . PHE A 1 100 ? 3.804 1.648 15.346 1.00 93.00 100 PHE A C 1
ATOM 784 O O . PHE A 1 100 ? 3.216 2.166 16.291 1.00 93.00 100 PHE A O 1
ATOM 791 N N . PHE A 1 101 ? 3.160 1.135 14.297 1.00 92.75 101 PHE A N 1
ATOM 792 C CA . PHE A 1 101 ? 1.711 1.171 14.080 1.00 92.75 101 PHE A CA 1
ATOM 793 C C . PHE A 1 101 ? 1.161 -0.245 13.853 1.00 92.75 101 PHE A C 1
ATOM 795 O O . PHE A 1 101 ? 0.412 -0.492 12.910 1.00 92.75 101 PHE A O 1
ATOM 802 N N . ALA A 1 102 ? 1.551 -1.191 14.713 1.00 93.06 102 ALA A N 1
ATOM 803 C CA . ALA A 1 102 ? 1.235 -2.613 14.556 1.00 93.06 102 ALA A CA 1
ATOM 804 C C . ALA A 1 102 ? -0.275 -2.906 14.441 1.00 93.06 102 ALA A C 1
ATOM 806 O O . ALA A 1 102 ? -0.679 -3.721 13.614 1.00 93.06 102 ALA A O 1
ATOM 807 N N . GLU A 1 103 ? -1.108 -2.214 15.224 1.00 92.94 103 GLU A N 1
ATOM 808 C CA . GLU A 1 103 ? -2.569 -2.362 15.171 1.00 92.94 103 GLU A CA 1
ATOM 809 C C . GLU A 1 103 ? -3.140 -1.878 13.828 1.00 92.94 103 GLU A C 1
ATOM 811 O O . GLU A 1 103 ? -3.878 -2.604 13.160 1.00 92.94 103 GLU A O 1
ATOM 816 N N . ASP A 1 104 ? -2.742 -0.683 13.380 1.00 93.19 104 ASP A N 1
ATOM 817 C CA . ASP A 1 104 ? -3.186 -0.126 12.097 1.00 93.19 104 ASP A CA 1
ATOM 818 C C . ASP A 1 104 ? -2.705 -0.984 10.916 1.00 93.19 104 ASP A C 1
ATOM 820 O O . ASP A 1 104 ? -3.442 -1.183 9.946 1.00 93.19 104 ASP A O 1
ATOM 824 N N . TRP A 1 105 ? -1.494 -1.539 11.015 1.00 94.19 105 TRP A N 1
ATOM 825 C CA . TRP A 1 105 ? -0.951 -2.493 10.053 1.00 94.19 105 TRP A CA 1
ATOM 826 C C . TRP A 1 105 ? -1.791 -3.774 9.983 1.00 94.19 105 TRP A C 1
ATOM 828 O O . TRP A 1 105 ? -2.123 -4.233 8.888 1.00 94.19 105 TRP A O 1
ATOM 838 N N . GLU A 1 106 ? -2.188 -4.345 11.123 1.00 94.00 106 GLU A N 1
ATOM 839 C CA . GLU A 1 106 ? -3.043 -5.536 11.149 1.00 94.00 106 GLU A CA 1
ATOM 840 C C . GLU A 1 106 ? -4.417 -5.254 10.527 1.00 94.00 106 GLU A C 1
ATOM 842 O O . GLU A 1 106 ? -4.896 -6.037 9.699 1.00 94.00 106 GLU A O 1
ATOM 847 N N . ILE A 1 107 ? -5.024 -4.108 10.848 1.00 93.50 107 ILE A N 1
ATOM 848 C CA . ILE A 1 107 ? -6.294 -3.671 10.254 1.00 93.50 107 ILE A CA 1
ATOM 849 C C . ILE A 1 107 ? -6.155 -3.517 8.738 1.00 93.50 107 ILE A C 1
ATOM 851 O O . ILE A 1 107 ? -7.023 -3.975 7.990 1.00 93.50 107 ILE A O 1
ATOM 855 N N . PHE A 1 108 ? -5.063 -2.913 8.274 1.00 93.50 108 PHE A N 1
ATOM 856 C CA . PHE A 1 108 ? -4.754 -2.781 6.854 1.00 93.50 108 PHE A CA 1
ATOM 857 C C . PHE A 1 108 ? -4.642 -4.148 6.169 1.00 93.50 108 PHE A C 1
ATOM 859 O O . PHE A 1 108 ? -5.322 -4.381 5.164 1.00 93.50 108 PHE A O 1
ATOM 866 N N . CYS A 1 109 ? -3.885 -5.089 6.740 1.00 92.38 109 CYS A N 1
ATOM 867 C CA . CYS A 1 109 ? -3.768 -6.449 6.213 1.00 92.38 109 CYS A CA 1
ATOM 868 C C . CYS A 1 109 ? -5.119 -7.179 6.173 1.00 92.38 109 CYS A C 1
ATOM 870 O O . CYS A 1 109 ? -5.450 -7.822 5.173 1.00 92.38 109 CYS A O 1
ATOM 872 N N . LEU A 1 110 ? -5.921 -7.073 7.238 1.00 91.44 110 LEU A N 1
ATOM 873 C CA . LEU A 1 110 ? -7.262 -7.659 7.301 1.00 91.44 110 LEU A CA 1
ATOM 874 C C . LEU A 1 110 ? -8.186 -7.050 6.248 1.00 91.44 110 LEU A C 1
ATOM 876 O O . LEU A 1 110 ? -8.913 -7.787 5.577 1.00 91.44 110 LEU A O 1
ATOM 880 N N . HIS A 1 111 ? -8.150 -5.729 6.076 1.00 91.62 111 HIS A N 1
ATOM 881 C CA . HIS A 1 111 ? -8.955 -5.058 5.069 1.00 91.62 111 HIS A CA 1
ATOM 882 C C . HIS A 1 111 ? -8.582 -5.550 3.671 1.00 91.62 111 HIS A C 1
ATOM 884 O O . HIS A 1 111 ? -9.453 -6.014 2.943 1.00 91.62 111 HIS A O 1
ATOM 890 N N . VAL A 1 112 ? -7.308 -5.481 3.287 1.00 87.44 112 VAL A N 1
ATOM 891 C CA . VAL A 1 112 ? -6.847 -5.906 1.954 1.00 87.44 112 VAL A CA 1
ATOM 892 C C . VAL A 1 112 ? -7.201 -7.372 1.681 1.00 87.44 112 VAL A C 1
ATOM 894 O O . VAL A 1 112 ? -7.666 -7.703 0.595 1.00 87.44 112 VAL A O 1
ATOM 897 N N . ARG A 1 113 ? -7.060 -8.254 2.679 1.00 86.44 113 ARG A N 1
ATOM 898 C CA . ARG A 1 113 ? -7.320 -9.690 2.511 1.00 86.44 113 ARG A CA 1
ATOM 899 C C . ARG A 1 113 ? -8.801 -10.046 2.395 1.00 86.44 113 ARG A C 1
ATOM 901 O O . ARG A 1 113 ? -9.141 -10.995 1.693 1.00 86.44 113 ARG A O 1
ATOM 908 N N . PHE A 1 114 ? -9.670 -9.362 3.137 1.00 84.56 114 PHE A N 1
ATOM 909 C CA . PHE A 1 114 ? -11.065 -9.785 3.300 1.00 84.56 114 PHE A CA 1
ATOM 910 C C . PHE A 1 114 ? -12.087 -8.837 2.684 1.00 84.56 114 PHE A C 1
ATOM 912 O O . PHE A 1 114 ? -13.234 -9.244 2.491 1.00 84.56 114 PHE A O 1
ATOM 919 N N . VAL A 1 115 ? -11.708 -7.600 2.372 1.00 79.81 115 VAL A N 1
ATOM 920 C CA . VAL A 1 115 ? -12.577 -6.597 1.748 1.00 79.81 115 VAL A CA 1
ATOM 921 C C . VAL A 1 115 ? -12.294 -6.566 0.248 1.00 79.81 115 VAL A C 1
ATOM 923 O O . VAL A 1 115 ? -11.833 -5.572 -0.302 1.00 79.81 115 VAL A O 1
ATOM 926 N N . THR A 1 116 ? -12.580 -7.685 -0.415 1.00 68.81 116 THR A N 1
ATOM 927 C CA . THR A 1 116 ? -12.580 -7.801 -1.877 1.00 68.81 116 THR A CA 1
ATOM 928 C C . THR A 1 116 ? -13.993 -8.137 -2.367 1.00 68.81 116 THR A C 1
ATOM 930 O O . THR A 1 116 ? -14.715 -8.930 -1.757 1.00 68.81 116 THR A O 1
ATOM 933 N N . GLY A 1 117 ? -14.423 -7.497 -3.459 1.00 58.00 117 GLY A N 1
ATOM 934 C CA . GLY A 1 117 ? -15.715 -7.753 -4.104 1.00 58.00 117 GLY A CA 1
ATOM 935 C C . GLY A 1 117 ? -16.965 -7.184 -3.406 1.00 58.00 117 GLY A C 1
ATOM 936 O O . GLY A 1 117 ? -16.925 -6.578 -2.335 1.00 58.00 117 GLY A O 1
ATOM 937 N N . LYS A 1 118 ? -18.123 -7.369 -4.060 1.00 53.53 118 LYS A N 1
ATOM 938 C CA . LYS A 1 118 ? -19.456 -6.907 -3.604 1.00 53.53 118 LYS A CA 1
ATOM 939 C C . LYS A 1 118 ? -20.246 -7.983 -2.843 1.00 53.53 118 LYS A C 1
ATOM 941 O O . LYS A 1 118 ? -21.421 -7.786 -2.529 1.00 53.53 118 LYS A O 1
ATOM 946 N N . THR A 1 119 ? -19.637 -9.134 -2.569 1.00 51.62 119 THR A N 1
ATOM 947 C CA . THR A 1 119 ? -20.320 -10.316 -2.036 1.00 51.62 119 THR A CA 1
ATOM 948 C C . THR A 1 119 ? -20.751 -10.101 -0.589 1.00 51.62 119 THR A C 1
ATOM 950 O O . THR A 1 119 ? -19.935 -9.942 0.317 1.00 51.62 119 THR A O 1
ATOM 953 N N . ARG A 1 120 ? -22.066 -10.113 -0.356 1.00 56.47 120 ARG A N 1
ATOM 954 C CA . ARG A 1 120 ? -22.665 -10.072 0.982 1.00 56.47 120 ARG A CA 1
ATOM 955 C C . ARG A 1 120 ? -22.925 -11.504 1.442 1.00 56.47 120 ARG A C 1
ATOM 957 O O . ARG A 1 120 ? -23.897 -12.119 1.020 1.00 56.47 120 ARG A O 1
ATOM 964 N N . LEU A 1 121 ? -22.058 -12.039 2.295 1.00 57.28 121 LEU A N 1
ATOM 965 C CA . LEU A 1 121 ? -22.271 -13.331 2.955 1.00 57.28 121 LEU A CA 1
ATOM 966 C C . LEU A 1 121 ? -22.880 -13.086 4.341 1.00 57.28 121 LEU A C 1
ATOM 968 O O . LEU A 1 121 ? -22.320 -12.334 5.138 1.00 57.28 121 LEU A O 1
ATOM 972 N N . GLY A 1 122 ? -24.032 -13.703 4.627 1.00 59.53 122 GLY A N 1
ATOM 973 C CA . GLY A 1 122 ? -24.702 -13.596 5.932 1.00 59.53 122 GLY A CA 1
ATOM 974 C C . GLY A 1 122 ? -25.285 -12.211 6.243 1.00 59.53 122 GLY A C 1
ATOM 975 O O . GLY A 1 122 ? -25.290 -11.793 7.395 1.00 59.53 122 GLY A O 1
ATOM 976 N N . GLY A 1 123 ? -25.711 -11.457 5.221 1.00 70.69 123 GLY A N 1
ATOM 977 C CA . GLY A 1 123 ? -26.328 -10.130 5.383 1.00 70.69 123 GLY A CA 1
ATOM 978 C C . GLY A 1 123 ? -25.363 -8.989 5.735 1.00 70.69 123 GLY A C 1
ATOM 979 O O . GLY A 1 123 ? -25.755 -7.826 5.675 1.00 70.69 123 GLY A O 1
ATOM 980 N N . LYS A 1 124 ? -24.092 -9.288 6.034 1.00 74.62 124 LYS A N 1
ATOM 981 C CA . LYS A 1 124 ? -23.046 -8.294 6.312 1.00 74.62 124 LYS A CA 1
ATOM 982 C C . LYS A 1 124 ? -22.152 -8.083 5.092 1.00 74.62 124 LYS A C 1
ATOM 984 O O . LYS A 1 124 ? -21.837 -9.023 4.360 1.00 74.62 124 LYS A O 1
ATOM 989 N N . SER A 1 125 ? -21.725 -6.840 4.869 1.00 83.19 125 SER A N 1
ATOM 990 C CA . SER A 1 125 ? -20.694 -6.556 3.868 1.00 83.19 125 SER A CA 1
ATOM 991 C C . SER A 1 125 ? -19.333 -7.097 4.339 1.00 83.19 125 SER A C 1
ATOM 993 O O . SER A 1 125 ? -19.110 -7.243 5.546 1.00 83.19 125 SER A O 1
ATOM 995 N N . PRO A 1 126 ? -18.392 -7.386 3.425 1.00 83.94 126 PRO A N 1
ATOM 996 C CA . PRO A 1 126 ? -17.033 -7.774 3.794 1.00 83.94 126 PRO A CA 1
ATOM 997 C C . PRO A 1 126 ? -16.359 -6.770 4.736 1.00 83.94 126 PRO A C 1
ATOM 999 O O . PRO A 1 126 ? -15.787 -7.174 5.745 1.00 83.94 126 PRO A O 1
ATOM 1002 N N . LEU A 1 127 ? -16.541 -5.474 4.468 1.00 87.00 127 LEU A N 1
ATOM 1003 C CA . LEU A 1 127 ? -16.064 -4.394 5.328 1.00 87.00 127 LEU A CA 1
ATOM 1004 C C . LEU A 1 127 ? -16.683 -4.452 6.730 1.00 87.00 127 LEU A C 1
ATOM 1006 O O . LEU A 1 127 ? -15.959 -4.321 7.711 1.00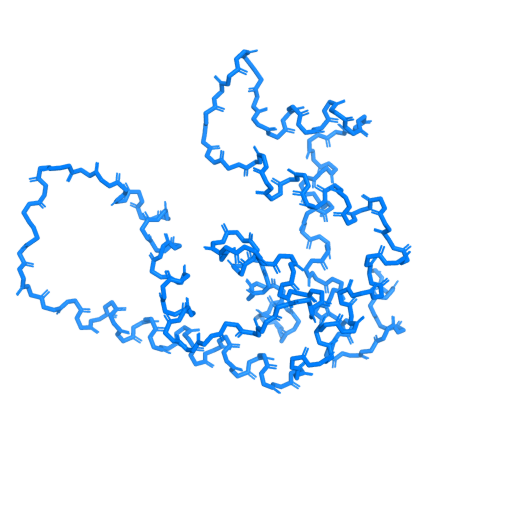 87.00 127 LEU A O 1
ATOM 1010 N N . GLN A 1 128 ? -17.992 -4.707 6.840 1.00 88.00 128 GLN A N 1
ATOM 1011 C CA . GLN A 1 128 ? -18.655 -4.823 8.141 1.00 88.00 128 GLN A CA 1
ATOM 1012 C C . GLN A 1 128 ? -18.104 -5.999 8.954 1.00 88.00 128 GLN A C 1
ATOM 1014 O O . GLN A 1 128 ? -17.924 -5.874 10.156 1.00 88.00 128 GLN A O 1
ATOM 1019 N N . ARG A 1 129 ? -17.781 -7.129 8.315 1.00 86.94 129 ARG A N 1
ATOM 1020 C CA . ARG A 1 129 ? -17.187 -8.281 9.017 1.00 86.94 129 ARG A CA 1
ATOM 1021 C C . ARG A 1 129 ? -15.800 -7.967 9.576 1.00 86.94 129 ARG A C 1
ATOM 1023 O O . ARG A 1 129 ? -15.489 -8.397 10.681 1.00 86.94 129 ARG A O 1
ATOM 1030 N N . VAL A 1 130 ? -14.976 -7.232 8.825 1.00 89.25 130 VAL A N 1
ATOM 1031 C CA . VAL A 1 130 ? -13.664 -6.781 9.316 1.00 89.25 130 VAL A CA 1
ATOM 1032 C C . VAL A 1 130 ? -13.841 -5.783 10.456 1.00 89.25 130 VAL A C 1
ATOM 1034 O O . VAL A 1 130 ? -13.211 -5.950 11.491 1.00 89.25 130 VAL A O 1
ATOM 1037 N N . ALA A 1 131 ? -14.742 -4.812 10.296 1.00 90.75 131 ALA A N 1
ATOM 1038 C CA . ALA A 1 131 ? -15.075 -3.816 11.311 1.00 90.75 131 ALA A CA 1
ATOM 1039 C C . ALA A 1 131 ? -15.519 -4.461 12.634 1.00 90.75 131 ALA A C 1
ATOM 1041 O O . ALA A 1 131 ? -14.956 -4.161 13.684 1.00 90.75 131 ALA A O 1
ATOM 1042 N N . ASP A 1 132 ? -16.434 -5.432 12.565 1.00 91.19 132 ASP A N 1
ATOM 1043 C CA . ASP A 1 132 ? -16.891 -6.200 13.725 1.00 91.19 132 ASP A CA 1
ATOM 1044 C C . ASP A 1 132 ? -15.742 -6.990 14.376 1.00 91.19 132 ASP A C 1
ATOM 1046 O O . ASP A 1 132 ? -15.657 -7.057 15.599 1.00 91.19 132 ASP A O 1
ATOM 1050 N N . ARG A 1 133 ? -14.839 -7.575 13.572 1.00 90.81 133 ARG A N 1
ATOM 1051 C CA . ARG A 1 133 ? -13.697 -8.365 14.065 1.00 90.81 133 ARG A CA 1
ATOM 1052 C C . ARG A 1 133 ? -12.695 -7.524 14.853 1.00 90.81 133 ARG A C 1
ATOM 1054 O O . ARG A 1 133 ? -12.137 -8.028 15.820 1.00 90.81 133 ARG A O 1
ATOM 1061 N N . VAL A 1 134 ? -12.452 -6.287 14.427 1.00 91.19 134 VAL A N 1
ATOM 1062 C CA . VAL A 1 134 ? -11.486 -5.380 15.073 1.00 91.19 134 VAL A CA 1
ATOM 1063 C C . VAL A 1 134 ? -12.150 -4.411 16.060 1.00 91.19 134 VAL A C 1
ATOM 1065 O O . VAL A 1 134 ? -11.475 -3.569 16.635 1.00 91.19 134 VAL A O 1
ATOM 1068 N N . GLY A 1 135 ? -13.470 -4.508 16.264 1.00 91.12 135 GLY A N 1
ATOM 1069 C CA . GLY A 1 135 ? -14.210 -3.657 17.202 1.00 91.12 135 GLY A CA 1
ATOM 1070 C C . GLY A 1 135 ? -14.305 -2.185 16.784 1.00 91.12 135 GLY A C 1
ATOM 1071 O O . GLY A 1 135 ? -14.453 -1.315 17.640 1.00 91.12 135 GLY A O 1
ATOM 1072 N N . MET A 1 136 ? -14.219 -1.883 15.485 1.00 93.19 136 MET A N 1
ATOM 1073 C CA . MET A 1 136 ? -14.231 -0.512 14.959 1.00 93.19 136 MET A CA 1
ATOM 1074 C C . MET A 1 136 ? -15.402 -0.263 14.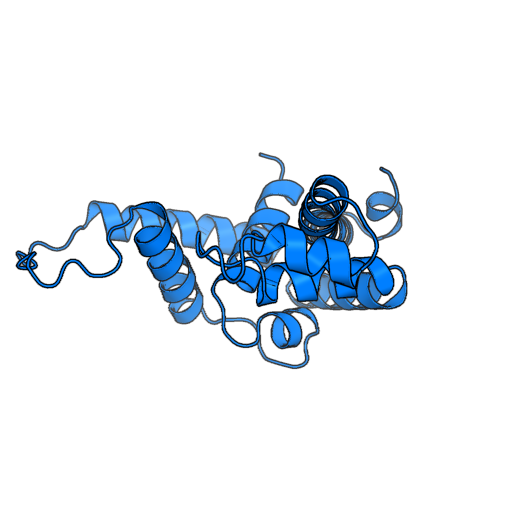007 1.00 93.19 136 MET A C 1
ATOM 1076 O O . MET A 1 136 ? -16.059 -1.185 13.535 1.00 93.19 136 MET A O 1
ATOM 1080 N N . SER A 1 137 ? -15.659 1.008 13.684 1.00 92.56 137 SER A N 1
ATOM 1081 C CA . SER A 1 137 ? -16.625 1.355 12.638 1.00 92.56 137 SER A CA 1
ATOM 1082 C C . SER A 1 137 ? -16.066 1.039 11.237 1.00 92.56 137 SER A C 1
ATOM 1084 O O . SER A 1 137 ? -14.864 1.215 11.016 1.00 92.56 137 SER A O 1
ATOM 1086 N N . PRO A 1 138 ? -16.908 0.666 10.252 1.00 89.44 138 PRO A N 1
ATOM 1087 C CA . PRO A 1 138 ? -16.485 0.485 8.860 1.00 89.44 138 PRO A CA 1
ATOM 1088 C C . PRO A 1 138 ? -15.704 1.677 8.294 1.00 89.44 138 PRO A C 1
ATOM 1090 O O . PRO A 1 138 ? -14.697 1.488 7.618 1.00 89.44 138 PRO A O 1
ATOM 1093 N N . GLY A 1 139 ? -16.131 2.903 8.619 1.00 90.44 139 GLY A N 1
ATOM 1094 C CA . GLY A 1 139 ? -15.452 4.126 8.187 1.00 90.44 139 GLY A CA 1
ATOM 1095 C C . GLY A 1 139 ? -14.040 4.251 8.760 1.00 90.44 139 GLY A C 1
ATOM 1096 O O . GLY A 1 139 ? -13.120 4.632 8.039 1.00 90.44 139 GLY A O 1
ATOM 1097 N N . THR A 1 140 ? -13.842 3.863 10.024 1.00 90.94 140 THR A N 1
ATOM 1098 C CA . THR A 1 140 ? -12.514 3.832 10.653 1.00 90.94 140 THR A CA 1
ATOM 1099 C C . THR A 1 140 ? -11.601 2.828 9.955 1.00 90.94 140 THR A C 1
ATOM 1101 O O . THR A 1 140 ? -10.472 3.178 9.629 1.00 90.94 140 THR A O 1
ATOM 1104 N N . VAL A 1 141 ? -12.091 1.618 9.662 1.00 90.12 141 VAL A N 1
ATOM 1105 C CA . VAL A 1 141 ? -11.307 0.586 8.959 1.00 90.12 141 VAL A CA 1
ATOM 1106 C C . VAL A 1 141 ? -10.896 1.068 7.564 1.00 90.12 141 VAL A C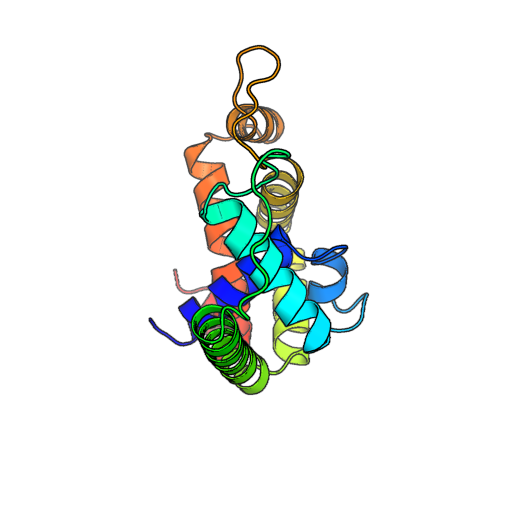 1
ATOM 1108 O O . VAL A 1 141 ? -9.732 0.942 7.188 1.00 90.12 141 VAL A O 1
ATOM 1111 N N . THR A 1 142 ? -11.818 1.667 6.802 1.00 89.50 142 THR A N 1
ATOM 1112 C CA . THR A 1 142 ? -11.499 2.238 5.484 1.00 89.50 142 THR A CA 1
ATOM 1113 C C . THR A 1 142 ? -10.454 3.344 5.588 1.00 89.50 142 THR A C 1
ATOM 1115 O O . THR A 1 142 ? -9.508 3.355 4.802 1.00 89.50 142 THR A O 1
ATOM 1118 N N . ARG A 1 143 ? -10.585 4.240 6.575 1.00 90.38 143 ARG A N 1
ATOM 1119 C CA . ARG A 1 143 ? -9.606 5.305 6.807 1.00 90.38 143 ARG A CA 1
ATOM 1120 C C . ARG A 1 143 ? -8.226 4.717 7.104 1.00 90.38 143 ARG A C 1
ATOM 1122 O O . ARG A 1 143 ? -7.275 5.042 6.405 1.00 90.38 143 ARG A O 1
ATOM 1129 N N . LYS A 1 144 ? -8.129 3.776 8.049 1.00 89.00 144 LYS A N 1
ATOM 1130 C CA . LYS A 1 144 ? -6.875 3.085 8.394 1.00 89.00 144 LYS A CA 1
ATOM 1131 C C . LYS A 1 144 ? -6.228 2.393 7.196 1.00 89.00 144 LYS A C 1
ATOM 1133 O O . LYS A 1 144 ? -5.021 2.511 6.999 1.00 89.00 144 LYS A O 1
ATOM 1138 N N . ARG A 1 145 ? -7.024 1.765 6.326 1.00 91.38 145 ARG A N 1
ATOM 1139 C CA . ARG A 1 145 ? -6.511 1.156 5.090 1.00 91.38 145 ARG A CA 1
ATOM 1140 C C . ARG A 1 145 ? -5.913 2.174 4.111 1.00 91.38 145 ARG A C 1
ATOM 1142 O O . ARG A 1 145 ? -5.021 1.818 3.352 1.00 91.38 145 ARG A O 1
ATOM 1149 N N . GLN A 1 146 ? -6.407 3.408 4.084 1.00 89.88 146 GLN A N 1
ATOM 1150 C CA . GLN A 1 146 ? -5.861 4.472 3.230 1.00 89.88 146 GLN A CA 1
ATOM 1151 C C . GLN A 1 146 ? -4.650 5.170 3.865 1.00 89.88 146 GLN A C 1
ATOM 1153 O O . GLN A 1 146 ? -3.775 5.656 3.152 1.00 89.88 146 GLN A O 1
ATOM 1158 N N . GLU A 1 147 ? -4.583 5.210 5.197 1.00 92.75 147 GLU A N 1
ATOM 1159 C CA . GLU A 1 147 ? -3.494 5.852 5.939 1.00 92.75 147 GLU A CA 1
ATOM 1160 C C . GLU A 1 147 ? -2.158 5.110 5.764 1.00 92.75 147 GLU A C 1
ATOM 1162 O O . GLU A 1 147 ? -1.147 5.753 5.491 1.00 92.75 147 GLU A O 1
ATOM 1167 N N . ILE A 1 148 ? -2.137 3.775 5.843 1.00 94.06 148 ILE A N 1
ATOM 1168 C CA . ILE A 1 148 ? -0.887 2.988 5.815 1.00 94.06 148 ILE A CA 1
ATOM 1169 C C . ILE A 1 148 ? -0.040 3.204 4.539 1.00 94.06 148 ILE A C 1
ATOM 1171 O O . ILE A 1 148 ? 1.130 3.573 4.671 1.00 94.06 148 ILE A O 1
ATOM 1175 N N . PRO A 1 149 ? -0.576 3.061 3.309 1.00 94.00 149 PRO A N 1
ATOM 1176 C CA . PRO A 1 149 ? 0.175 3.351 2.082 1.00 94.00 149 PRO A CA 1
ATOM 1177 C C . PRO A 1 149 ? 0.701 4.788 2.031 1.00 94.00 149 PRO A C 1
ATOM 1179 O O . PRO A 1 149 ? 1.822 5.030 1.586 1.00 94.00 149 PRO A O 1
ATOM 1182 N N . MET A 1 150 ? -0.091 5.748 2.523 1.00 94.62 150 MET A N 1
ATOM 1183 C CA . MET A 1 150 ? 0.308 7.154 2.597 1.00 94.62 150 MET A CA 1
ATOM 1184 C C . MET A 1 150 ? 1.457 7.368 3.581 1.00 94.62 150 MET A C 1
ATOM 1186 O O . MET A 1 150 ? 2.379 8.124 3.280 1.00 94.62 150 MET A O 1
ATOM 1190 N N . MET A 1 151 ? 1.430 6.709 4.737 1.00 93.75 151 MET A N 1
ATOM 1191 C CA . MET A 1 151 ? 2.503 6.785 5.728 1.00 93.75 151 MET A CA 1
ATOM 1192 C C . MET A 1 151 ? 3.805 6.206 5.180 1.00 93.75 151 MET A C 1
ATOM 1194 O O . MET A 1 151 ? 4.833 6.874 5.269 1.00 93.75 151 MET A O 1
ATOM 1198 N N . ILE A 1 152 ? 3.749 5.033 4.538 1.00 94.31 152 ILE A N 1
ATOM 1199 C CA . ILE A 1 152 ? 4.916 4.422 3.883 1.00 94.31 152 ILE A CA 1
ATOM 1200 C C . ILE A 1 152 ? 5.468 5.363 2.814 1.00 94.31 152 ILE A C 1
ATOM 1202 O O . ILE A 1 152 ? 6.660 5.645 2.795 1.00 94.31 152 ILE A O 1
ATOM 1206 N N . ALA A 1 153 ? 4.604 5.896 1.947 1.00 93.81 153 ALA A N 1
ATOM 1207 C CA . ALA A 1 153 ? 5.031 6.783 0.875 1.00 93.81 153 ALA A CA 1
ATOM 1208 C C . ALA A 1 153 ? 5.662 8.085 1.389 1.00 93.81 153 ALA A C 1
ATOM 1210 O O . ALA A 1 153 ? 6.640 8.572 0.818 1.00 93.81 153 ALA A O 1
ATOM 1211 N N . ARG A 1 154 ? 5.109 8.669 2.460 1.00 93.38 154 ARG A N 1
ATOM 1212 C CA . ARG A 1 154 ? 5.676 9.865 3.099 1.00 93.38 154 ARG A CA 1
ATOM 1213 C C . ARG A 1 154 ? 7.035 9.568 3.702 1.00 93.38 154 ARG A C 1
ATOM 1215 O O . ARG A 1 154 ? 7.951 10.358 3.498 1.00 93.38 154 ARG A O 1
ATOM 1222 N N . ASP A 1 155 ? 7.147 8.465 4.428 1.00 93.00 155 ASP A N 1
ATOM 1223 C CA . ASP A 1 155 ? 8.390 8.080 5.079 1.00 93.00 155 ASP A CA 1
ATOM 1224 C C . ASP A 1 155 ? 9.486 7.785 4.046 1.00 93.00 155 ASP A C 1
ATOM 1226 O O . ASP A 1 155 ? 10.550 8.398 4.093 1.00 93.00 155 ASP A O 1
ATOM 1230 N N . ALA A 1 156 ? 9.180 6.992 3.018 1.00 93.62 156 ALA A N 1
ATOM 1231 C CA . ALA A 1 156 ? 10.147 6.618 1.989 1.00 93.62 156 ALA A CA 1
ATOM 1232 C C . ALA A 1 156 ? 10.662 7.820 1.174 1.00 93.62 156 ALA A C 1
ATOM 1234 O O . ALA A 1 156 ? 11.833 7.864 0.809 1.00 93.62 156 ALA A O 1
ATOM 1235 N N . LEU A 1 157 ? 9.810 8.816 0.887 1.00 91.12 157 LEU A N 1
ATOM 1236 C CA . LEU A 1 157 ? 10.185 9.977 0.063 1.00 91.12 157 LEU A CA 1
ATOM 1237 C C . LEU A 1 157 ? 10.700 11.184 0.856 1.00 91.12 157 LEU A C 1
ATOM 1239 O O . LEU A 1 157 ? 11.412 12.017 0.294 1.00 91.12 157 LEU A O 1
ATOM 1243 N N . LYS A 1 158 ? 10.266 11.359 2.109 1.00 88.50 158 LYS A N 1
ATOM 1244 C CA . LYS A 1 158 ? 10.497 12.587 2.895 1.00 88.50 158 LYS A CA 1
ATOM 1245 C C . LYS A 1 158 ? 11.130 12.317 4.268 1.00 88.50 158 LYS A C 1
ATOM 1247 O O . LYS A 1 158 ? 11.560 13.267 4.919 1.00 88.50 158 LYS A O 1
ATOM 1252 N N . GLY A 1 159 ? 11.213 11.060 4.701 1.00 77.50 159 GLY A N 1
ATOM 1253 C CA . GLY A 1 159 ? 11.749 10.639 5.995 1.00 77.50 159 GLY A CA 1
ATOM 1254 C C . GLY A 1 159 ? 10.735 10.656 7.149 1.00 77.50 159 GLY A C 1
ATOM 1255 O O . GLY A 1 159 ? 9.735 11.385 7.144 1.00 77.50 159 GLY A O 1
ATOM 1256 N N . PHE A 1 160 ? 11.044 9.878 8.190 1.00 64.56 160 PHE A N 1
ATOM 1257 C CA . PHE A 1 160 ? 10.117 9.470 9.260 1.00 64.56 160 PHE A CA 1
ATOM 1258 C C . PHE A 1 160 ? 9.503 10.624 10.050 1.00 64.56 160 PHE A C 1
ATOM 1260 O O . PHE A 1 160 ? 8.330 10.597 10.423 1.00 64.56 160 PHE A O 1
ATOM 1267 N N . GLN A 1 161 ? 10.261 11.704 10.244 1.00 60.25 161 GLN A N 1
ATOM 1268 C CA . GLN A 1 161 ? 9.786 12.892 10.959 1.00 60.25 161 GLN A CA 1
ATOM 1269 C C . GLN A 1 161 ? 8.647 13.624 10.232 1.00 60.25 161 GLN A C 1
ATOM 1271 O O . GLN A 1 161 ? 7.864 14.328 10.871 1.00 60.25 161 GLN A O 1
ATOM 1276 N N . ILE A 1 162 ? 8.548 13.481 8.908 1.00 61.75 162 ILE A N 1
ATOM 1277 C CA . ILE A 1 162 ? 7.479 14.083 8.103 1.00 61.75 162 ILE A CA 1
ATOM 1278 C C . ILE A 1 162 ? 6.289 13.123 7.986 1.00 61.75 162 ILE A C 1
ATOM 1280 O O . ILE A 1 162 ? 5.151 13.582 7.941 1.00 61.75 162 ILE A O 1
ATOM 1284 N N . ALA A 1 163 ? 6.522 11.808 8.019 1.00 58.47 163 ALA A N 1
ATOM 1285 C CA . ALA A 1 163 ? 5.459 10.802 7.991 1.00 58.47 163 ALA A CA 1
ATOM 1286 C C . ALA A 1 163 ? 4.504 10.884 9.197 1.00 58.47 163 ALA A C 1
ATOM 1288 O O . ALA A 1 163 ? 3.318 10.598 9.053 1.00 58.47 163 ALA A O 1
ATOM 1289 N N . LEU A 1 164 ? 5.008 11.329 10.355 1.00 63.66 164 LEU A N 1
ATOM 1290 C CA . LEU A 1 164 ? 4.241 11.513 11.595 1.00 63.66 164 LEU A CA 1
ATOM 1291 C C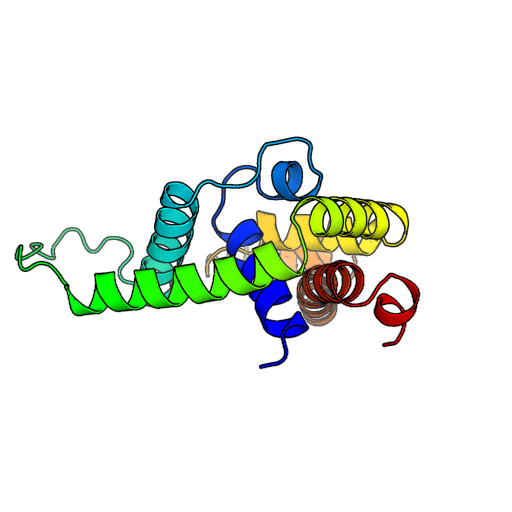 . LEU A 1 164 ? 3.443 12.825 11.666 1.00 63.66 164 LEU A C 1
ATOM 1293 O O . LEU A 1 164 ? 2.655 13.005 12.595 1.00 63.66 164 LEU A O 1
ATOM 1297 N N . LYS A 1 165 ? 3.660 13.764 10.736 1.00 60.78 165 LYS A N 1
ATOM 1298 C CA . LYS A 1 165 ? 2.894 15.014 10.682 1.00 60.78 165 LYS A CA 1
ATOM 1299 C C . LYS A 1 165 ? 1.605 14.753 9.903 1.00 60.78 165 LYS A C 1
ATOM 1301 O O . LYS A 1 165 ? 1.633 14.621 8.680 1.00 60.78 165 LYS A O 1
ATOM 1306 N N . TRP A 1 166 ? 0.518 14.617 10.656 1.00 50.62 166 TRP A N 1
ATOM 1307 C CA . TRP A 1 166 ? -0.843 14.412 10.165 1.00 50.62 166 TRP A CA 1
ATOM 1308 C C . TRP A 1 166 ? -1.482 15.723 9.723 1.00 50.62 166 TRP A C 1
ATOM 1310 O O . TRP A 1 166 ? -1.396 16.703 10.498 1.00 50.62 166 TRP A O 1
#

Sequence (166 aa):
MDQVERLARAIDILVEYYPCAFSVLLGEAEPPTDDEWIEIMTRRRLYVSGAAEDPGVRIDRDPDHDGILNQTIALDEVRGVIEKAGWPAIVESARAIKTFFAEDWEIFCLHVRFVTGKTRLGGKSPLQRVADRVGMSPGTVTRKRQEIPMMIARDALKGFQIALKW

pLDDT: mean 80.94, std 16.27, range [39.0, 96.88]

Foldseek 3Di:
DDLLVLQLVLLVLQLQQPPPSLCQLQVVDPHDDLVSLLVSVVVVVCVVVVVPDPVPDDPPPDPPVVVVVVSVVSSVSNVVSCVLLDSVLSNVQLVVCCVPVVLLVVLLNQCSVQQDDQDDDPNDHSLRVSCVVSVHDSVVSVVSNSLSSSLSSCCSNPNNVRSPPD